Protein AF-A0A165BDZ8-F1 (afdb_monomer)

Foldseek 3Di:
DAADPVDRLWDKDWDAQDDDQWFDDRIFIKTWDFDDDPPPPPQAADPVRDTPCNVVDDSVPGIWIDADDTGTPDPVRHQCNVFPFDQDPPDPPRDTRRGDPSNCRHDRDPVVPVVVCCVPPCVVCVVCVVVVNRPVVPPPPPPPPPPPPDDDD

InterPro domains:
  IPR002164 Nucleosome assembly protein [PF00956] (11-130)
  IPR002164 Nucleosome assembly protein [PTHR11875] (10-143)
  IPR037231 NAP-like superfamily [SSF143113] (9-147)

Radius of gyration: 23.02 Å; Cα contacts (8 Å, |Δi|>4): 181; chains: 1; bounding box: 62×41×82 Å

Structure (mmCIF, N/CA/C/O backbone):
data_AF-A0A165BDZ8-F1
#
_entry.id   AF-A0A165BDZ8-F1
#
loop_
_atom_site.group_PDB
_atom_site.id
_atom_site.type_symbol
_atom_site.label_atom_id
_atom_site.label_alt_id
_atom_site.label_comp_id
_atom_site.label_asym_id
_atom_site.label_entity_id
_atom_site.label_seq_id
_atom_site.pdbx_PDB_ins_code
_atom_site.Cartn_x
_atom_site.Cartn_y
_atom_site.Cartn_z
_atom_site.occupancy
_atom_site.B_iso_or_equiv
_atom_site.auth_seq_id
_atom_site.auth_comp_id
_atom_site.auth_asym_id
_atom_site.auth_atom_id
_atom_site.pdbx_PDB_model_num
ATOM 1 N N . ILE A 1 1 ? 5.216 -10.972 0.055 1.00 76.06 1 ILE A N 1
ATOM 2 C CA . ILE A 1 1 ? 5.442 -10.361 -1.277 1.00 76.06 1 ILE A CA 1
ATOM 3 C C . ILE A 1 1 ? 5.122 -11.404 -2.327 1.00 76.06 1 ILE A C 1
ATOM 5 O O . ILE A 1 1 ? 5.613 -12.521 -2.205 1.00 76.06 1 ILE A O 1
ATOM 9 N N . VAL A 1 2 ? 4.299 -11.064 -3.313 1.00 80.25 2 VAL A N 1
ATOM 10 C CA . VAL A 1 2 ? 4.027 -11.924 -4.471 1.00 80.25 2 VAL A CA 1
ATOM 11 C C . VAL A 1 2 ? 4.723 -11.295 -5.675 1.00 80.25 2 VAL A C 1
ATOM 13 O O . VAL A 1 2 ? 4.434 -10.150 -6.005 1.00 80.25 2 VAL A O 1
ATOM 16 N N . ARG A 1 3 ? 5.681 -12.000 -6.286 1.00 79.00 3 ARG A N 1
ATOM 17 C CA . ARG A 1 3 ? 6.394 -11.527 -7.485 1.00 79.00 3 ARG A CA 1
ATOM 18 C C . ARG A 1 3 ? 5.655 -11.965 -8.747 1.00 79.00 3 ARG A C 1
ATOM 20 O O . ARG A 1 3 ? 5.085 -13.055 -8.765 1.00 79.00 3 ARG A O 1
ATOM 27 N N . ASP A 1 4 ? 5.684 -11.135 -9.784 1.00 74.06 4 ASP A N 1
ATOM 28 C CA . ASP A 1 4 ? 5.166 -11.499 -11.103 1.00 74.06 4 ASP A CA 1
ATOM 29 C C . ASP A 1 4 ? 6.113 -12.511 -11.779 1.00 74.06 4 ASP A C 1
ATOM 31 O O . ASP A 1 4 ? 7.337 -12.362 -11.755 1.00 74.06 4 ASP A O 1
ATOM 35 N N . SER A 1 5 ? 5.551 -13.583 -12.344 1.00 65.88 5 SER A N 1
ATOM 36 C CA . SER A 1 5 ? 6.317 -14.676 -12.956 1.00 65.88 5 SER A CA 1
ATOM 37 C C . SER A 1 5 ? 6.888 -14.338 -14.335 1.00 65.88 5 SER A C 1
ATOM 39 O O . SER A 1 5 ? 7.767 -15.047 -14.815 1.00 65.88 5 SER A O 1
ATOM 41 N N . VAL A 1 6 ? 6.366 -13.300 -14.989 1.00 64.50 6 VAL A N 1
ATOM 42 C CA . VAL A 1 6 ? 6.747 -12.865 -16.338 1.00 64.50 6 VAL A CA 1
ATOM 43 C C . VAL A 1 6 ? 7.658 -11.644 -16.264 1.00 64.50 6 VAL A C 1
ATOM 45 O O . VAL A 1 6 ? 8.662 -11.582 -16.970 1.00 64.50 6 VAL A O 1
ATOM 48 N N . LYS A 1 7 ? 7.348 -10.686 -15.386 1.00 67.69 7 LYS A N 1
ATOM 49 C CA . LYS A 1 7 ? 8.169 -9.487 -15.180 1.00 67.69 7 LYS A CA 1
ATOM 50 C C . LYS A 1 7 ? 8.702 -9.455 -13.757 1.00 67.69 7 LYS A C 1
ATOM 52 O O . LYS A 1 7 ? 8.061 -8.920 -12.867 1.00 67.69 7 LYS A O 1
ATOM 57 N N . LEU A 1 8 ? 9.920 -9.970 -13.566 1.00 68.19 8 LEU A N 1
ATOM 58 C CA . LEU A 1 8 ? 10.586 -10.134 -12.257 1.00 68.19 8 LEU A CA 1
ATOM 59 C C . LEU A 1 8 ? 10.692 -8.855 -11.406 1.00 68.19 8 LEU A C 1
ATOM 61 O O . LEU A 1 8 ? 10.943 -8.930 -10.204 1.00 68.19 8 LEU A O 1
ATOM 65 N N . TRP A 1 9 ? 10.527 -7.704 -12.050 1.00 72.19 9 TRP A N 1
ATOM 66 C CA . TRP A 1 9 ? 10.605 -6.368 -11.484 1.00 72.19 9 TRP A CA 1
ATOM 67 C C . TRP A 1 9 ? 9.258 -5.975 -10.854 1.00 72.19 9 TRP A C 1
ATOM 69 O O . TRP A 1 9 ? 9.221 -5.233 -9.886 1.00 72.19 9 TRP A O 1
ATOM 79 N N . CYS A 1 10 ? 8.140 -6.530 -11.326 1.00 85.06 10 CYS A N 1
ATOM 80 C CA . CYS A 1 10 ? 6.813 -6.268 -10.786 1.00 85.06 10 CYS A CA 1
ATOM 81 C C . CYS A 1 10 ? 6.519 -7.142 -9.564 1.00 85.06 10 CYS A C 1
ATOM 83 O O . CYS A 1 10 ? 6.832 -8.338 -9.512 1.00 85.06 10 CYS A O 1
ATOM 85 N N . PHE A 1 11 ? 5.867 -6.545 -8.573 1.00 89.31 11 PHE A N 1
ATOM 86 C CA . PHE A 1 11 ? 5.505 -7.237 -7.347 1.00 89.31 11 PHE A CA 1
ATOM 87 C C . PHE A 1 11 ? 4.215 -6.689 -6.747 1.00 89.31 11 PHE A C 1
ATOM 89 O O . PHE A 1 11 ? 3.734 -5.605 -7.071 1.00 89.31 11 PHE A O 1
ATOM 96 N N . MET A 1 12 ? 3.659 -7.465 -5.829 1.00 93.00 12 MET A N 1
ATOM 97 C CA . MET A 1 12 ? 2.511 -7.101 -5.023 1.00 93.00 12 MET A CA 1
ATOM 98 C C . MET A 1 12 ? 2.853 -7.280 -3.548 1.00 93.00 12 MET A C 1
ATOM 100 O O . MET A 1 12 ? 3.319 -8.341 -3.103 1.00 93.00 12 MET A O 1
ATOM 104 N N . LEU A 1 13 ? 2.592 -6.228 -2.782 1.00 94.25 13 LEU A N 1
ATOM 105 C CA . LEU A 1 13 ? 2.588 -6.279 -1.332 1.00 94.25 13 LEU A CA 1
ATOM 106 C C . LEU A 1 13 ? 1.190 -6.645 -0.864 1.00 94.25 13 LEU A C 1
ATOM 108 O O . LEU A 1 13 ? 0.219 -5.997 -1.240 1.00 94.25 13 LEU A O 1
ATOM 112 N N . GLU A 1 14 ? 1.101 -7.679 -0.035 1.00 96.00 14 GLU A N 1
ATOM 113 C CA . GLU A 1 14 ? -0.145 -8.098 0.592 1.00 96.00 14 GLU A CA 1
ATOM 114 C C . GLU A 1 14 ? -0.008 -7.986 2.105 1.00 96.00 14 GLU A C 1
ATOM 116 O O . GLU A 1 14 ? 0.855 -8.625 2.711 1.00 96.00 14 GLU A O 1
ATOM 121 N N . PHE A 1 15 ? -0.889 -7.199 2.708 1.00 96.56 15 PHE A N 1
ATOM 122 C CA . PHE A 1 15 ? -0.990 -7.032 4.147 1.00 96.56 15 PHE A CA 1
ATOM 123 C C . PHE A 1 15 ? -2.222 -7.782 4.624 1.00 96.56 15 PHE A C 1
ATOM 125 O O . PHE A 1 15 ? -3.351 -7.428 4.282 1.00 96.56 15 PHE A O 1
ATOM 132 N N . HIS A 1 16 ? -1.992 -8.847 5.387 1.00 97.00 16 HIS A N 1
ATOM 133 C CA . HIS A 1 16 ? -3.039 -9.733 5.881 1.00 97.00 16 HIS A CA 1
ATOM 134 C C . HIS A 1 16 ? -3.451 -9.305 7.287 1.00 97.00 16 HIS A C 1
ATOM 136 O O . HIS A 1 16 ? -2.649 -9.332 8.220 1.00 97.00 16 HIS A O 1
ATOM 142 N N . PHE A 1 17 ? -4.716 -8.930 7.441 1.00 96.62 17 PHE A N 1
ATOM 143 C CA . PHE A 1 17 ? -5.302 -8.480 8.695 1.00 96.62 17 PHE A CA 1
ATOM 144 C C . PHE A 1 17 ? -6.305 -9.505 9.217 1.00 96.62 17 PHE A C 1
ATOM 146 O O . PHE A 1 17 ? -7.096 -10.093 8.474 1.00 96.62 17 PHE A O 1
ATOM 153 N N . LYS A 1 18 ? -6.308 -9.687 10.538 1.00 97.25 18 LYS A N 1
ATOM 154 C CA . LYS A 1 18 ? -7.424 -10.343 11.225 1.00 97.25 18 LYS A CA 1
ATOM 155 C C . LYS A 1 18 ? -8.659 -9.438 11.181 1.00 97.25 18 LYS A C 1
ATOM 157 O O . LYS A 1 18 ? -8.565 -8.245 10.878 1.00 97.25 18 LYS A O 1
ATOM 162 N N . GLU A 1 19 ? -9.813 -10.010 11.519 1.00 95.88 19 GLU A N 1
ATOM 163 C CA . GLU A 1 19 ? -11.012 -9.211 11.756 1.00 95.88 19 GLU A CA 1
ATOM 164 C C . GLU A 1 19 ? -10.715 -8.118 12.790 1.00 95.88 19 GLU A C 1
ATOM 166 O O . GLU A 1 19 ? -10.121 -8.375 13.838 1.00 95.88 19 GLU A O 1
ATOM 171 N N . ASN A 1 20 ? -11.083 -6.888 12.447 1.00 93.94 20 ASN A N 1
ATOM 172 C CA . ASN A 1 20 ? -10.779 -5.694 13.221 1.00 93.94 20 ASN A CA 1
ATOM 173 C C . ASN A 1 20 ? -11.970 -4.725 13.207 1.00 93.94 20 ASN A C 1
ATOM 175 O O . ASN A 1 20 ? -12.976 -4.956 12.532 1.00 93.94 20 ASN A O 1
ATOM 179 N N . LEU A 1 21 ? -11.875 -3.647 13.983 1.00 95.19 21 LEU A N 1
ATOM 180 C CA . LEU A 1 21 ? -12.964 -2.683 14.159 1.00 95.19 21 LEU A CA 1
ATOM 181 C C . LEU A 1 21 ? -13.016 -1.600 13.069 1.00 95.19 21 LEU A C 1
ATOM 183 O O . LEU A 1 21 ? -13.993 -0.863 13.010 1.00 95.19 21 LEU A O 1
ATOM 187 N N . TYR A 1 22 ? -12.002 -1.514 12.208 1.00 95.56 22 TYR A N 1
ATOM 188 C CA . TYR A 1 22 ? -11.788 -0.373 11.321 1.00 95.56 22 TYR A CA 1
ATOM 189 C C . TYR A 1 22 ? -12.351 -0.595 9.915 1.00 95.56 22 TYR A C 1
ATOM 191 O O . TYR A 1 22 ? -13.095 0.243 9.413 1.00 95.56 22 TYR A O 1
ATOM 199 N N . PHE A 1 23 ? -12.039 -1.729 9.286 1.00 96.81 23 PHE A N 1
ATOM 200 C CA . PHE A 1 23 ? -12.416 -2.026 7.899 1.00 96.81 23 PHE A CA 1
ATOM 201 C C . PHE A 1 23 ? -12.783 -3.503 7.702 1.00 96.81 23 PHE A C 1
ATOM 203 O O . PHE A 1 23 ? -12.503 -4.356 8.549 1.00 96.81 23 PHE A O 1
ATOM 210 N N . PHE A 1 24 ? -13.454 -3.814 6.591 1.00 96.38 24 PHE A N 1
ATOM 211 C CA . PHE A 1 24 ? -13.886 -5.175 6.253 1.00 96.38 24 PHE A CA 1
ATOM 212 C C . PHE A 1 24 ? -12.823 -5.992 5.506 1.00 96.38 24 PHE A C 1
ATOM 214 O O . PHE A 1 24 ? -12.866 -7.226 5.541 1.00 96.38 24 PHE A O 1
ATOM 221 N N . ASN A 1 25 ? -11.867 -5.342 4.837 1.00 96.69 25 ASN A N 1
ATOM 222 C CA . ASN A 1 25 ? -10.848 -6.032 4.047 1.00 96.69 25 ASN A CA 1
ATOM 223 C C . ASN A 1 25 ? -9.956 -6.904 4.941 1.00 96.69 25 ASN A C 1
ATOM 225 O O . ASN A 1 25 ? -9.344 -6.433 5.896 1.00 96.69 25 ASN A O 1
ATOM 229 N N . LYS A 1 26 ? -9.833 -8.186 4.592 1.00 96.50 26 LYS A N 1
ATOM 230 C CA . LYS A 1 26 ? -8.871 -9.099 5.236 1.00 96.50 26 LYS A CA 1
ATOM 231 C C . LYS A 1 26 ? -7.470 -8.968 4.655 1.00 96.50 26 LYS A C 1
ATOM 233 O O . LYS A 1 26 ? -6.498 -9.310 5.316 1.00 96.50 26 LYS A O 1
ATOM 238 N N . VAL A 1 27 ? -7.375 -8.504 3.413 1.00 97.06 27 VAL A N 1
ATOM 239 C CA . VAL A 1 27 ? -6.111 -8.304 2.713 1.00 97.06 27 VAL A CA 1
ATOM 240 C C . VAL A 1 27 ? -6.147 -6.939 2.045 1.00 97.06 27 VAL A C 1
ATOM 242 O O . VAL A 1 27 ? -7.069 -6.657 1.277 1.00 97.06 27 VAL A O 1
ATOM 245 N N . LEU A 1 28 ? -5.158 -6.103 2.349 1.00 97.38 28 LEU A N 1
ATOM 246 C CA . LEU A 1 28 ? -4.886 -4.874 1.608 1.00 97.38 28 LEU A CA 1
ATOM 247 C C . LEU A 1 28 ? -3.697 -5.113 0.686 1.00 97.38 28 LEU A C 1
ATOM 249 O O . LEU A 1 28 ? -2.681 -5.668 1.111 1.00 97.38 28 LEU A O 1
ATOM 253 N N . LYS A 1 29 ? -3.846 -4.735 -0.580 1.00 95.94 29 LYS A N 1
ATOM 254 C CA . LYS A 1 29 ? -2.862 -4.973 -1.627 1.00 95.94 29 LYS A CA 1
ATOM 255 C C . LYS A 1 29 ? -2.357 -3.650 -2.170 1.00 95.94 29 LYS A C 1
ATOM 257 O O . LYS A 1 29 ? -3.142 -2.746 -2.434 1.00 95.94 29 LYS A O 1
ATOM 262 N N . LYS A 1 30 ? -1.045 -3.569 -2.367 1.00 95.38 30 LYS A N 1
ATOM 263 C CA . LYS A 1 30 ? -0.412 -2.540 -3.191 1.00 95.38 30 LYS A CA 1
ATOM 264 C C . LYS A 1 30 ? 0.309 -3.247 -4.326 1.00 95.38 30 LYS A C 1
ATOM 266 O O . LYS A 1 30 ? 1.192 -4.072 -4.081 1.00 95.38 30 LYS A O 1
ATOM 271 N N . GLU A 1 31 ? -0.112 -2.975 -5.551 1.00 92.12 31 GLU A N 1
ATOM 272 C CA . GLU A 1 31 ? 0.409 -3.641 -6.742 1.00 92.12 31 GLU A CA 1
ATOM 273 C C . GLU A 1 31 ? 1.302 -2.697 -7.536 1.00 92.12 31 GLU A C 1
ATOM 275 O O . GLU A 1 31 ? 0.904 -1.570 -7.807 1.00 92.12 31 GLU A O 1
ATOM 280 N N . TYR A 1 32 ? 2.470 -3.182 -7.947 1.00 91.38 32 TYR A N 1
ATOM 281 C CA . TYR A 1 32 ? 3.431 -2.469 -8.783 1.00 91.38 32 TYR A CA 1
ATOM 282 C C . TYR A 1 32 ? 3.478 -3.176 -10.130 1.00 91.38 32 TYR A C 1
ATOM 284 O O . TYR A 1 32 ? 4.064 -4.256 -10.252 1.00 91.38 32 TYR A O 1
ATOM 292 N N . ARG A 1 33 ? 2.783 -2.615 -11.124 1.00 86.75 33 ARG A N 1
ATOM 293 C CA . ARG A 1 33 ? 2.601 -3.247 -12.436 1.00 86.75 33 ARG A CA 1
ATOM 294 C C . ARG A 1 33 ? 3.404 -2.530 -13.503 1.00 86.75 33 ARG A C 1
ATOM 296 O O . ARG A 1 33 ? 3.492 -1.308 -13.504 1.00 86.75 33 ARG A O 1
ATOM 303 N N . TYR A 1 34 ? 3.907 -3.304 -14.455 1.00 82.88 34 TYR A N 1
ATOM 304 C CA . TYR A 1 34 ? 4.569 -2.749 -15.620 1.00 82.88 34 TYR A CA 1
ATOM 305 C C . TYR A 1 34 ? 3.593 -1.916 -16.455 1.00 82.88 34 TYR A C 1
ATOM 307 O O . TYR A 1 34 ? 2.514 -2.401 -16.814 1.00 82.88 34 TYR A O 1
ATOM 315 N N . MET A 1 35 ? 3.992 -0.694 -16.783 1.00 80.12 35 MET A N 1
ATOM 316 C CA . MET A 1 35 ? 3.280 0.204 -17.676 1.00 80.12 35 MET A CA 1
ATOM 317 C C . MET A 1 35 ? 3.990 0.223 -19.033 1.00 80.12 35 MET A C 1
ATOM 319 O O . MET A 1 35 ? 5.070 0.792 -19.140 1.00 80.12 35 MET A O 1
ATOM 323 N N . PRO A 1 36 ? 3.430 -0.429 -20.069 1.00 66.56 36 PRO A N 1
ATOM 324 C CA . PRO A 1 36 ? 4.050 -0.432 -21.387 1.00 66.56 36 PRO A CA 1
ATOM 325 C C . PRO A 1 36 ? 4.032 0.968 -22.000 1.00 66.56 36 PRO A C 1
ATOM 327 O O . PRO A 1 36 ? 2.978 1.606 -22.078 1.00 66.56 36 PRO A O 1
ATOM 330 N N . HIS A 1 37 ? 5.192 1.417 -22.474 1.00 61.72 37 HIS A N 1
ATOM 331 C CA . HIS A 1 37 ? 5.301 2.634 -23.266 1.00 61.72 37 HIS A CA 1
ATOM 332 C C . HIS A 1 37 ? 4.667 2.437 -24.659 1.00 61.72 37 HIS A C 1
ATOM 334 O O . HIS A 1 37 ? 4.780 1.353 -25.235 1.00 61.72 37 HIS A O 1
ATOM 340 N N . PRO A 1 38 ? 4.048 3.474 -25.260 1.00 58.25 38 PRO A N 1
ATOM 341 C CA . PRO A 1 38 ? 3.396 3.371 -26.572 1.00 58.25 38 PRO A CA 1
ATOM 342 C C . PRO A 1 38 ? 4.313 3.086 -27.780 1.00 58.25 38 PRO A C 1
ATOM 344 O O . PRO A 1 38 ? 3.838 3.180 -28.907 1.00 58.25 38 PRO A O 1
ATOM 347 N N . VAL A 1 39 ? 5.608 2.795 -27.596 1.00 53.66 39 VAL A N 1
ATOM 348 C CA . VAL A 1 39 ? 6.596 2.704 -28.696 1.00 53.66 39 VAL A CA 1
ATOM 349 C C . VAL A 1 39 ? 6.990 1.256 -29.038 1.00 53.66 39 VAL A C 1
ATOM 351 O O . VAL A 1 39 ? 7.773 1.022 -29.953 1.00 53.66 39 VAL A O 1
ATOM 354 N N . GLU A 1 40 ? 6.434 0.244 -28.376 1.00 56.56 40 GLU A N 1
ATOM 355 C CA . GLU A 1 40 ? 6.831 -1.150 -28.625 1.00 56.56 40 GLU A CA 1
ATOM 356 C C . GLU A 1 40 ? 6.072 -1.817 -29.786 1.00 56.56 40 GLU A C 1
ATOM 358 O O . GLU A 1 40 ? 5.348 -2.786 -29.575 1.00 56.56 40 GLU A O 1
ATOM 363 N N . ASP A 1 41 ? 6.263 -1.343 -31.020 1.00 55.62 41 ASP A N 1
ATOM 364 C CA . ASP A 1 41 ? 5.955 -2.161 -32.211 1.00 55.62 41 ASP A CA 1
ATOM 365 C C . ASP A 1 41 ? 7.174 -2.992 -32.680 1.00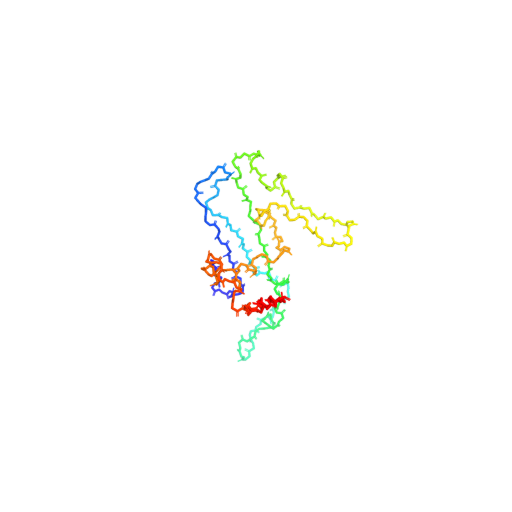 55.62 41 ASP A C 1
ATOM 367 O O . ASP A 1 41 ? 7.006 -3.929 -33.457 1.00 55.62 41 ASP A O 1
ATOM 371 N N . ASP A 1 42 ? 8.391 -2.727 -32.169 1.00 57.12 42 ASP A N 1
ATOM 372 C CA . ASP A 1 42 ? 9.633 -3.378 -32.647 1.00 57.12 42 ASP A CA 1
ATOM 373 C C . ASP A 1 42 ? 10.588 -3.857 -31.526 1.00 57.12 42 ASP A C 1
ATOM 375 O O . ASP A 1 42 ? 11.799 -3.976 -31.709 1.00 57.12 42 ASP A O 1
ATOM 379 N N . ASN A 1 43 ? 10.053 -4.160 -30.336 1.00 67.06 43 ASN A N 1
ATOM 380 C CA . ASN A 1 43 ? 10.829 -4.599 -29.163 1.00 67.06 43 ASN A CA 1
ATOM 381 C C . ASN A 1 43 ? 11.230 -6.091 -29.220 1.00 67.06 43 ASN A C 1
ATOM 383 O O . ASN A 1 43 ? 10.940 -6.872 -28.310 1.00 67.06 43 ASN A O 1
ATOM 387 N N . GLN A 1 44 ? 11.844 -6.521 -30.323 1.00 75.19 44 GLN A N 1
ATOM 388 C CA . GLN A 1 44 ? 12.316 -7.897 -30.482 1.00 75.19 44 GLN A CA 1
ATOM 389 C C . GLN A 1 44 ? 13.646 -8.115 -29.738 1.00 75.19 44 GLN A C 1
ATOM 391 O O . GLN A 1 44 ? 14.496 -7.223 -29.727 1.00 75.19 44 GLN A O 1
ATOM 396 N N . PRO A 1 45 ? 13.856 -9.290 -29.115 1.00 77.38 45 PRO A N 1
ATOM 397 C CA . PRO A 1 45 ? 15.116 -9.607 -28.451 1.00 77.38 45 PRO A CA 1
ATOM 398 C C . PRO A 1 45 ? 16.269 -9.713 -29.456 1.00 77.38 45 PRO A C 1
ATOM 400 O O . PRO A 1 45 ? 16.117 -10.291 -30.535 1.00 77.38 45 PRO A O 1
ATOM 403 N N . ASP A 1 46 ? 17.433 -9.186 -29.081 1.00 76.88 46 ASP A N 1
ATOM 404 C CA . ASP A 1 46 ? 18.666 -9.309 -29.853 1.00 76.88 46 ASP A CA 1
ATOM 405 C C . ASP A 1 46 ? 19.250 -10.739 -29.814 1.00 76.88 46 ASP A C 1
ATOM 407 O O . ASP A 1 46 ? 18.676 -11.675 -29.249 1.00 76.88 46 ASP A O 1
ATOM 411 N N . SER A 1 47 ? 20.435 -10.932 -30.405 1.00 81.88 47 SER A N 1
ATOM 412 C CA . SER A 1 47 ? 21.119 -12.235 -30.440 1.00 81.88 47 SER A CA 1
ATOM 413 C C . SER A 1 47 ? 21.459 -12.817 -29.061 1.00 81.88 47 SER A C 1
ATOM 415 O O . SER A 1 47 ? 21.762 -14.006 -28.970 1.00 81.88 47 SER A O 1
ATOM 417 N N . ASN A 1 48 ? 21.428 -12.001 -28.006 1.00 77.81 48 ASN A N 1
ATOM 418 C CA . ASN A 1 48 ? 21.663 -12.400 -26.621 1.00 77.81 48 ASN A CA 1
ATOM 419 C C . ASN A 1 48 ? 20.359 -12.509 -25.811 1.00 77.81 48 ASN A C 1
ATOM 421 O O . ASN A 1 48 ? 20.410 -12.795 -24.615 1.00 77.81 48 ASN A O 1
ATOM 425 N N . GLY A 1 49 ? 19.198 -12.304 -26.439 1.00 77.31 49 GLY A N 1
ATOM 426 C CA . GLY A 1 49 ? 17.904 -12.315 -25.765 1.00 77.31 49 GLY A CA 1
ATOM 427 C C . GLY A 1 49 ? 17.567 -11.010 -25.038 1.00 77.31 49 GLY A C 1
ATOM 428 O O . GLY A 1 49 ? 16.608 -10.995 -24.268 1.00 77.31 49 GLY A O 1
ATOM 429 N N . ILE A 1 50 ? 18.342 -9.939 -25.243 1.00 73.94 50 ILE A N 1
ATOM 430 C CA . ILE A 1 50 ? 18.152 -8.643 -24.584 1.00 73.94 50 ILE A CA 1
ATOM 431 C C . ILE A 1 50 ? 17.274 -7.772 -25.481 1.00 73.94 50 ILE A C 1
ATOM 433 O O . ILE A 1 50 ? 17.557 -7.609 -26.666 1.00 73.94 50 ILE A O 1
ATOM 437 N N . THR A 1 51 ? 16.196 -7.217 -24.932 1.00 75.56 51 THR A N 1
ATOM 438 C CA . THR A 1 51 ? 15.346 -6.260 -25.652 1.00 75.56 51 THR A CA 1
ATOM 439 C C . THR A 1 51 ? 15.749 -4.822 -25.324 1.00 75.56 51 THR A C 1
ATOM 441 O O . THR A 1 51 ? 16.328 -4.563 -24.266 1.00 75.56 51 THR A O 1
ATOM 444 N N . GLN A 1 52 ? 15.429 -3.863 -26.199 1.00 74.38 52 GLN A N 1
ATOM 445 C CA . GLN A 1 52 ? 15.742 -2.449 -25.953 1.00 74.38 52 GLN A CA 1
ATOM 446 C C . GLN A 1 52 ? 15.079 -1.953 -24.660 1.00 74.38 52 GLN A C 1
ATOM 448 O O . GLN A 1 52 ? 15.719 -1.288 -23.848 1.00 74.38 52 GLN A O 1
ATOM 453 N N . SER A 1 53 ? 13.849 -2.394 -24.388 1.00 71.12 53 SER A N 1
ATOM 454 C CA . SER A 1 53 ? 13.149 -2.047 -23.146 1.00 71.12 53 SER A CA 1
ATOM 455 C C . SER A 1 53 ? 13.763 -2.661 -21.887 1.00 71.12 53 SER A C 1
ATOM 457 O O . SER A 1 53 ? 13.466 -2.197 -20.794 1.00 71.12 53 SER A O 1
ATOM 459 N N . MET A 1 54 ? 14.606 -3.698 -21.994 1.00 72.88 54 MET A N 1
ATOM 460 C CA . MET A 1 54 ? 15.389 -4.176 -20.845 1.00 72.88 54 MET A CA 1
ATOM 461 C C . MET A 1 54 ? 16.569 -3.250 -20.531 1.00 72.88 54 MET A C 1
ATOM 463 O O . MET A 1 54 ? 16.977 -3.177 -19.376 1.00 72.88 54 MET A O 1
ATOM 467 N N . LEU A 1 55 ? 17.120 -2.562 -21.536 1.00 75.50 55 LEU A N 1
ATOM 468 C CA . LEU A 1 55 ? 18.233 -1.621 -21.369 1.00 75.50 55 LEU A CA 1
ATOM 469 C C . LEU A 1 55 ? 17.757 -0.243 -20.906 1.00 75.50 55 LEU A C 1
ATOM 471 O O . LEU A 1 55 ? 18.438 0.406 -20.117 1.00 75.50 55 LEU A O 1
ATOM 475 N N . GLU A 1 56 ? 16.598 0.191 -21.395 1.00 77.38 56 GLU A N 1
ATOM 476 C CA . GLU A 1 56 ? 16.021 1.509 -21.106 1.00 77.38 56 GLU A CA 1
ATOM 477 C C . GLU A 1 56 ? 15.073 1.510 -19.903 1.00 77.38 56 GLU A C 1
ATOM 479 O O . GLU A 1 56 ? 14.521 2.554 -19.565 1.00 77.38 56 GLU A O 1
ATOM 484 N N . PHE A 1 57 ? 14.899 0.358 -19.245 1.00 77.31 57 PHE A N 1
ATOM 485 C CA . PHE A 1 57 ? 13.994 0.226 -18.111 1.00 77.31 57 PHE A CA 1
ATOM 486 C C . PHE A 1 57 ? 14.314 1.251 -17.015 1.00 77.31 57 PHE A C 1
ATOM 488 O O . PHE A 1 57 ? 15.410 1.262 -16.445 1.00 77.31 57 PHE A O 1
ATOM 495 N N . SER A 1 58 ? 13.313 2.043 -16.650 1.00 80.06 58 SER A N 1
ATOM 496 C CA . SER A 1 58 ? 13.333 2.921 -15.489 1.00 80.06 58 SER A CA 1
ATOM 497 C C . SER A 1 58 ? 12.163 2.590 -14.580 1.00 80.06 58 SER A C 1
ATOM 499 O O . SER A 1 58 ? 11.010 2.610 -15.000 1.00 80.06 58 SER A O 1
ATOM 501 N N . TRP A 1 59 ? 12.440 2.339 -13.299 1.00 77.94 59 TRP A N 1
ATOM 502 C CA . TRP A 1 59 ? 11.393 2.035 -12.321 1.00 77.94 59 TRP A CA 1
ATOM 503 C C . TRP A 1 59 ? 10.319 3.126 -12.254 1.00 77.94 59 TRP A C 1
ATOM 505 O O . TRP A 1 59 ? 9.134 2.821 -12.172 1.00 77.94 59 TRP A O 1
ATOM 515 N N . GLU A 1 60 ? 10.738 4.388 -12.326 1.00 79.38 60 GLU A N 1
ATOM 516 C CA . GLU A 1 60 ? 9.859 5.555 -12.220 1.00 79.38 60 GLU A CA 1
ATOM 517 C C . GLU A 1 60 ? 8.937 5.719 -13.434 1.00 79.38 60 GLU A C 1
ATOM 519 O O . GLU A 1 60 ? 7.853 6.281 -13.310 1.00 79.38 60 GLU A O 1
ATOM 524 N N . HIS A 1 61 ? 9.349 5.221 -14.603 1.00 78.31 61 HIS A N 1
ATOM 525 C CA . HIS A 1 61 ? 8.588 5.356 -15.845 1.00 78.31 61 HIS A CA 1
ATOM 526 C C . HIS A 1 61 ? 7.815 4.087 -16.210 1.00 78.31 61 HIS A C 1
ATOM 528 O O . HIS A 1 61 ? 6.693 4.162 -16.706 1.00 78.31 61 HIS A O 1
ATOM 534 N N . ASP A 1 62 ? 8.406 2.920 -15.970 1.00 78.06 62 ASP A N 1
ATOM 535 C CA . ASP A 1 62 ? 7.913 1.637 -16.462 1.00 78.06 62 ASP A CA 1
ATOM 536 C C . ASP A 1 62 ? 7.132 0.840 -15.417 1.00 78.06 62 ASP A C 1
ATOM 538 O O . ASP A 1 62 ? 6.553 -0.194 -15.755 1.00 78.06 62 ASP A O 1
ATOM 542 N N . VAL A 1 63 ? 7.100 1.268 -14.150 1.00 85.00 63 VAL A N 1
ATOM 543 C CA . VAL A 1 63 ? 6.343 0.585 -13.093 1.00 85.00 63 VAL A CA 1
ATOM 544 C C . VAL A 1 63 ? 5.411 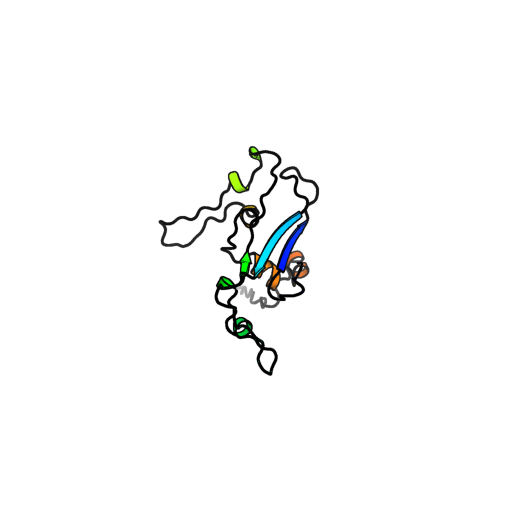1.552 -12.376 1.00 85.00 63 VAL A C 1
ATOM 546 O O . VAL A 1 63 ? 5.829 2.416 -11.614 1.00 85.00 63 VAL A O 1
ATOM 549 N N . GLY A 1 64 ? 4.112 1.338 -12.576 1.00 86.81 64 GLY A N 1
ATOM 550 C CA . GLY A 1 64 ? 3.051 2.111 -11.944 1.00 86.81 64 GLY A CA 1
ATOM 551 C C . GLY A 1 64 ? 2.497 1.408 -10.699 1.00 86.81 64 GLY A C 1
ATOM 552 O O . GLY A 1 64 ? 2.029 0.261 -10.808 1.00 86.81 64 GLY A O 1
ATOM 553 N N . PRO A 1 65 ? 2.511 2.055 -9.522 1.00 91.06 65 PRO A N 1
ATOM 554 C CA . PRO A 1 65 ? 1.771 1.582 -8.363 1.00 91.06 65 PRO A CA 1
ATOM 555 C C . PRO A 1 65 ? 0.256 1.744 -8.574 1.00 91.06 65 PRO A C 1
ATOM 557 O O . PRO A 1 65 ? -0.206 2.681 -9.217 1.00 91.06 65 PRO A O 1
ATOM 560 N N . LYS A 1 66 ? -0.542 0.820 -8.033 1.00 92.19 66 LYS A N 1
ATOM 561 C CA . LYS A 1 66 ? -2.010 0.879 -8.087 1.00 92.19 66 LYS A CA 1
ATOM 562 C C . LYS A 1 66 ? -2.626 1.080 -6.718 1.00 92.19 66 LYS A C 1
ATOM 564 O O . LYS A 1 66 ? -2.241 0.415 -5.755 1.00 92.19 66 LYS A O 1
ATOM 569 N N . ALA A 1 67 ? -3.640 1.937 -6.687 1.00 93.25 67 ALA A N 1
ATOM 570 C CA . ALA A 1 67 ? -4.486 2.134 -5.528 1.00 93.25 67 ALA A CA 1
ATOM 571 C C . ALA A 1 67 ? -5.453 0.957 -5.317 1.00 93.25 67 ALA A C 1
ATOM 573 O O . ALA A 1 67 ? -5.987 0.367 -6.262 1.00 93.25 67 ALA A O 1
ATOM 574 N N . GLN A 1 68 ? -5.732 0.670 -4.052 1.00 95.00 68 GLN A N 1
ATOM 575 C CA . GLN A 1 68 ? -6.823 -0.163 -3.586 1.00 95.00 68 GLN A CA 1
ATOM 576 C C . GLN A 1 68 ? -7.654 0.638 -2.583 1.00 95.00 68 GLN A C 1
ATOM 578 O O . GLN A 1 68 ? -7.152 1.079 -1.552 1.00 95.00 68 GLN A O 1
ATOM 583 N N . LYS A 1 69 ? -8.955 0.749 -2.849 1.00 95.38 69 LYS A N 1
ATOM 584 C CA . LYS A 1 69 ? -9.905 1.337 -1.905 1.00 95.38 69 LYS A CA 1
ATOM 585 C C . LYS A 1 69 ? -10.046 0.469 -0.649 1.00 95.38 69 LYS A C 1
ATOM 587 O O . LYS A 1 69 ? -10.101 -0.760 -0.753 1.00 95.38 69 LYS A O 1
ATOM 592 N N . ILE A 1 70 ? -10.134 1.104 0.518 1.00 96.50 70 ILE A N 1
ATOM 593 C CA . ILE A 1 70 ? -10.3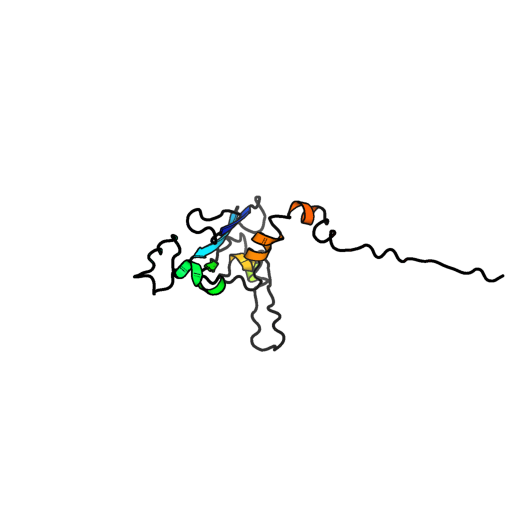69 0.426 1.794 1.00 96.50 70 ILE A CA 1
ATOM 594 C C . ILE A 1 70 ? -11.859 0.516 2.148 1.00 96.50 70 ILE A C 1
ATOM 596 O O . ILE A 1 70 ? -12.467 1.587 2.157 1.00 96.50 70 ILE A O 1
ATOM 600 N N . ASP A 1 71 ? -12.452 -0.626 2.484 1.00 96.38 71 ASP A N 1
ATOM 601 C CA . ASP A 1 71 ? -13.845 -0.749 2.906 1.00 96.38 71 ASP A CA 1
ATOM 602 C C . ASP A 1 71 ? -13.958 -0.477 4.411 1.00 96.38 71 ASP A C 1
ATOM 604 O O . ASP A 1 71 ? -14.134 -1.391 5.227 1.00 96.38 71 ASP A O 1
ATOM 608 N N . TRP A 1 72 ? -13.809 0.794 4.790 1.00 96.56 72 TRP A N 1
ATOM 609 C CA . TRP A 1 72 ? -13.993 1.261 6.16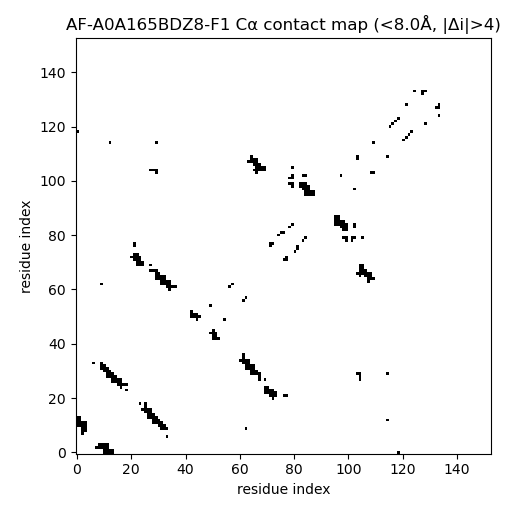5 1.00 96.56 72 TRP A CA 1
ATOM 610 C C . TRP A 1 72 ? -15.408 0.944 6.671 1.00 96.56 72 TRP A C 1
ATOM 612 O O . TRP A 1 72 ? -16.393 1.085 5.947 1.00 96.56 72 TRP A O 1
ATOM 622 N N . LYS A 1 73 ? -15.515 0.503 7.929 1.00 95.06 73 LYS A N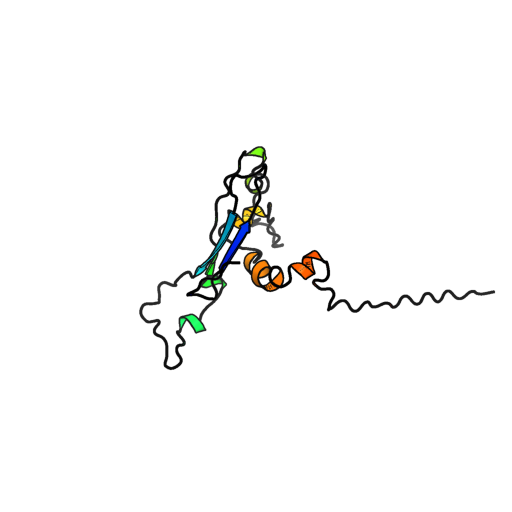 1
ATOM 623 C CA . LYS A 1 73 ? -16.799 0.138 8.552 1.00 95.06 73 LYS A CA 1
ATOM 624 C C . LYS A 1 73 ? -17.638 1.356 8.923 1.00 95.06 73 LYS A C 1
ATOM 626 O O . LYS A 1 73 ? -18.863 1.271 8.922 1.00 95.06 73 LYS A O 1
ATOM 631 N N . ASP A 1 74 ? -16.972 2.448 9.279 1.00 93.69 74 ASP A N 1
ATOM 632 C CA . ASP A 1 74 ? -17.589 3.709 9.665 1.00 93.69 74 ASP A CA 1
ATOM 633 C C . ASP A 1 74 ? -16.651 4.881 9.355 1.00 93.69 74 ASP A C 1
ATOM 635 O O . ASP A 1 74 ? -15.426 4.761 9.446 1.00 93.69 74 ASP A O 1
ATOM 639 N N . ASP A 1 75 ? -17.241 6.028 9.040 1.00 91.12 75 ASP A N 1
ATOM 640 C CA . ASP A 1 75 ? -16.529 7.253 8.684 1.00 91.12 75 ASP A CA 1
ATOM 641 C C . ASP A 1 75 ? -15.761 7.846 9.873 1.00 91.12 75 ASP A C 1
ATOM 643 O O . ASP A 1 75 ? -14.727 8.480 9.671 1.00 91.12 75 ASP A O 1
ATOM 647 N N . LEU A 1 76 ? -16.210 7.606 11.112 1.00 91.38 76 LEU A N 1
ATOM 648 C CA . LEU A 1 76 ? -15.502 8.056 12.318 1.00 91.38 76 LEU A CA 1
ATOM 649 C C . LEU A 1 76 ? -14.189 7.306 12.558 1.00 91.38 76 LEU A C 1
ATOM 651 O O . LEU A 1 76 ? -13.358 7.771 13.329 1.00 91.38 76 LEU A O 1
ATOM 655 N N . ASN A 1 77 ? -14.006 6.149 11.921 1.00 89.75 77 ASN A N 1
ATOM 656 C CA . ASN A 1 77 ? -12.785 5.348 12.003 1.00 89.75 77 ASN A CA 1
ATOM 657 C C . ASN A 1 77 ? -12.022 5.318 10.676 1.00 89.75 77 ASN A C 1
ATOM 659 O O . ASN A 1 77 ? -11.032 4.597 10.556 1.00 89.75 77 ASN A O 1
ATOM 663 N N . ASN A 1 78 ? -12.473 6.090 9.685 1.00 94.38 78 ASN A N 1
ATOM 664 C CA . ASN A 1 78 ? -11.823 6.195 8.394 1.00 94.38 78 ASN A CA 1
ATOM 665 C C . ASN A 1 78 ? -10.549 7.044 8.527 1.00 94.38 78 ASN A C 1
ATOM 667 O 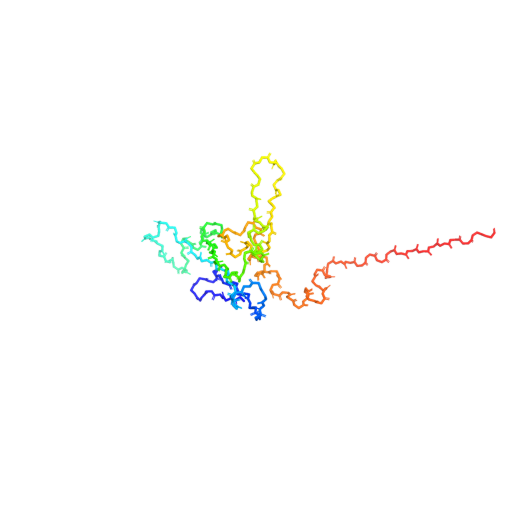O . ASN A 1 78 ? -10.580 8.274 8.466 1.00 94.38 78 ASN A O 1
ATOM 671 N N . LEU A 1 79 ? -9.416 6.372 8.733 1.00 94.00 79 LEU A N 1
ATOM 672 C CA . LEU A 1 79 ? -8.149 7.040 9.027 1.00 94.00 79 LEU A CA 1
ATOM 673 C C . LEU A 1 79 ? -7.600 7.833 7.838 1.00 94.00 79 LEU A C 1
ATOM 675 O O . LEU A 1 79 ? -6.891 8.810 8.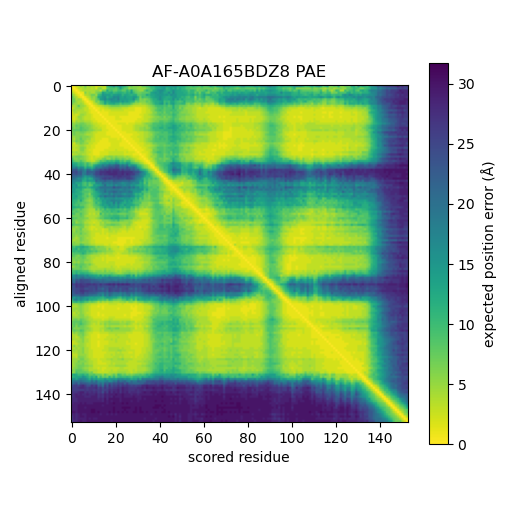058 1.00 94.00 79 LEU A O 1
ATOM 679 N N . THR A 1 80 ? -7.908 7.442 6.602 1.00 93.31 80 THR A N 1
ATOM 680 C CA . THR A 1 80 ? -7.470 8.181 5.407 1.00 93.31 80 THR A CA 1
ATOM 681 C C . THR A 1 80 ? -8.271 9.466 5.229 1.00 93.31 80 THR A C 1
ATOM 683 O O . THR A 1 80 ? -7.717 10.493 4.853 1.00 93.31 80 THR A O 1
ATOM 686 N N . LYS A 1 81 ? -9.552 9.466 5.613 1.00 92.50 81 LYS A N 1
ATOM 687 C CA . LYS A 1 81 ? -10.382 10.679 5.656 1.00 92.50 81 LYS A CA 1
ATOM 688 C C . LYS A 1 81 ? -10.026 11.611 6.817 1.00 92.50 81 LYS A C 1
ATOM 690 O O . LYS A 1 81 ? -10.042 12.826 6.645 1.00 92.50 81 LYS A O 1
ATOM 695 N N . LEU A 1 82 ? -9.737 11.064 7.999 1.00 92.62 82 LEU A N 1
ATOM 696 C CA . LEU A 1 82 ? -9.380 11.854 9.186 1.00 92.62 82 LEU A CA 1
ATOM 697 C C . LEU A 1 82 ? -7.968 12.439 9.103 1.00 92.62 82 LEU A C 1
ATOM 699 O O . LEU A 1 82 ? -7.717 13.540 9.595 1.00 92.62 82 LEU A O 1
ATOM 703 N N . HIS A 1 83 ? -7.049 11.701 8.485 1.00 91.94 83 HIS A N 1
ATOM 704 C CA . HIS A 1 83 ? -5.655 12.088 8.315 1.00 91.94 83 HIS A CA 1
ATOM 705 C C . HIS A 1 83 ? -5.252 11.921 6.846 1.00 91.94 83 HIS A C 1
ATOM 707 O O . HIS A 1 83 ? -4.480 11.010 6.517 1.00 91.94 83 HIS A O 1
ATOM 713 N N . PRO A 1 84 ? -5.785 12.780 5.958 1.00 90.50 84 PRO A N 1
ATOM 714 C CA . PRO A 1 84 ? -5.462 12.727 4.543 1.00 90.50 84 PRO A CA 1
ATOM 715 C C . PRO A 1 84 ? -3.997 13.088 4.315 1.00 90.50 84 PRO A C 1
ATOM 717 O O . PRO A 1 84 ? -3.377 13.796 5.115 1.00 90.50 84 PRO A O 1
ATOM 720 N N . GLN A 1 85 ? -3.457 12.594 3.207 1.00 85.19 85 GLN A N 1
ATOM 721 C CA . GLN A 1 85 ? -2.189 13.079 2.690 1.00 85.19 85 GLN A CA 1
ATOM 722 C C . GLN A 1 85 ? -2.399 14.496 2.149 1.00 85.19 85 GLN A C 1
ATOM 724 O O . GLN A 1 85 ? -3.322 14.725 1.366 1.00 85.19 85 GLN A O 1
ATOM 729 N N . VAL A 1 86 ? -1.567 15.437 2.588 1.00 83.44 86 VAL A N 1
ATOM 730 C CA . VAL A 1 86 ? -1.604 16.827 2.122 1.00 83.44 86 VAL A CA 1
ATOM 731 C C . VAL A 1 86 ? -0.295 17.119 1.405 1.00 83.44 86 VAL A C 1
ATOM 733 O O . VAL A 1 86 ? 0.782 16.941 1.979 1.00 83.44 86 VAL A O 1
ATOM 736 N N . MET A 1 87 ? -0.420 17.533 0.146 1.00 72.62 87 MET A N 1
ATOM 737 C CA . MET A 1 87 ? 0.656 18.153 -0.616 1.00 72.62 87 MET A CA 1
ATOM 738 C C . MET A 1 87 ? 0.563 19.649 -0.322 1.00 72.62 87 MET A C 1
ATOM 740 O O . MET A 1 87 ? -0.474 20.244 -0.618 1.00 72.62 87 MET A O 1
ATOM 744 N N . ASP A 1 88 ? 1.562 20.219 0.346 1.00 63.41 88 ASP A N 1
ATOM 745 C CA . ASP A 1 88 ? 1.660 21.674 0.475 1.00 63.41 88 ASP A CA 1
ATOM 746 C C . ASP A 1 88 ? 2.483 22.176 -0.709 1.00 63.41 88 ASP A C 1
ATOM 748 O O . ASP A 1 88 ? 3.635 21.775 -0.871 1.00 63.41 88 ASP A O 1
ATOM 752 N N . ASP A 1 89 ? 1.870 23.002 -1.554 1.00 58.19 89 ASP A N 1
ATOM 753 C CA . ASP A 1 89 ? 2.507 23.554 -2.756 1.00 58.19 89 ASP A CA 1
ATOM 754 C C . ASP A 1 89 ? 3.287 24.857 -2.457 1.00 58.19 89 ASP A C 1
ATOM 756 O O . ASP A 1 89 ? 3.978 25.366 -3.338 1.00 58.19 89 ASP A O 1
ATOM 760 N N . ASP A 1 90 ? 3.189 25.394 -1.230 1.00 60.50 90 ASP A N 1
ATOM 761 C CA . ASP A 1 90 ? 3.643 26.751 -0.869 1.00 60.50 90 ASP A CA 1
ATOM 762 C C . ASP A 1 90 ? 4.866 26.815 0.079 1.00 60.50 90 ASP A C 1
ATOM 764 O O . ASP A 1 90 ? 5.384 27.910 0.303 1.00 60.50 90 ASP A O 1
ATOM 768 N N . ASP A 1 91 ? 5.365 25.691 0.613 1.00 53.00 91 ASP A N 1
ATOM 769 C CA . ASP A 1 91 ? 6.573 25.665 1.458 1.00 53.00 91 ASP A CA 1
ATOM 770 C C . ASP A 1 91 ? 7.757 25.028 0.702 1.00 53.00 91 ASP A C 1
ATOM 772 O O . ASP A 1 91 ? 7.749 23.842 0.372 1.00 53.00 91 ASP A O 1
ATOM 776 N N . ASP A 1 92 ? 8.814 25.820 0.478 1.00 55.78 92 ASP A N 1
ATOM 777 C CA . ASP A 1 92 ? 10.106 25.417 -0.120 1.00 55.78 92 ASP A CA 1
ATOM 778 C C . ASP A 1 92 ? 10.830 24.288 0.661 1.00 55.78 92 ASP A C 1
ATOM 780 O O . ASP A 1 92 ? 11.838 23.745 0.199 1.00 55.78 92 ASP A O 1
ATOM 784 N N . ASP A 1 93 ? 10.308 23.892 1.825 1.00 53.91 93 ASP A N 1
ATOM 785 C CA . ASP A 1 93 ? 10.735 22.726 2.592 1.00 53.91 93 ASP A CA 1
ATOM 786 C C . ASP A 1 93 ? 9.784 21.549 2.313 1.00 53.91 93 ASP A C 1
ATOM 788 O O . ASP A 1 93 ? 8.772 21.382 2.989 1.00 53.91 93 ASP A O 1
ATOM 792 N N . MET A 1 94 ? 10.135 20.723 1.317 1.00 53.25 94 MET A N 1
ATOM 793 C CA . MET A 1 94 ? 9.429 19.524 0.816 1.00 53.25 94 MET A CA 1
ATOM 794 C C . MET A 1 94 ? 9.090 18.444 1.874 1.00 53.25 94 MET A C 1
ATOM 796 O O . MET A 1 94 ? 9.523 17.290 1.795 1.00 53.25 94 MET A O 1
ATOM 800 N N . LEU A 1 95 ? 8.290 18.773 2.879 1.00 55.44 95 LEU A N 1
ATOM 801 C CA . LEU A 1 95 ? 7.810 17.855 3.901 1.00 55.44 95 LEU A CA 1
ATOM 802 C C . LEU A 1 95 ? 6.336 17.563 3.643 1.00 55.44 95 LEU A C 1
ATOM 804 O O . LEU A 1 95 ? 5.449 18.042 4.346 1.00 55.44 95 LEU A O 1
ATOM 808 N N . PHE A 1 96 ? 6.077 16.718 2.641 1.00 62.22 96 PHE A N 1
ATOM 809 C CA . PHE A 1 96 ? 4.760 16.122 2.428 1.00 62.22 96 PHE A CA 1
ATOM 810 C C . PHE A 1 96 ? 4.224 15.580 3.755 1.00 62.22 96 P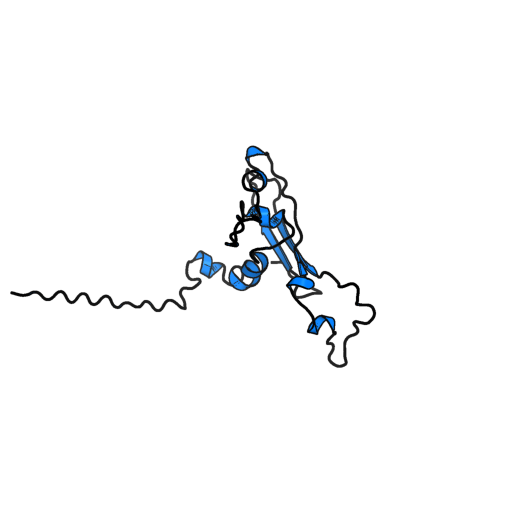HE A C 1
ATOM 812 O O . PHE A 1 96 ? 4.852 14.720 4.391 1.00 62.22 96 PHE A O 1
ATOM 819 N N . LYS A 1 97 ? 3.043 16.035 4.177 1.00 70.38 97 LYS A N 1
ATOM 820 C CA . LYS A 1 97 ? 2.403 15.485 5.368 1.00 70.38 97 LYS A CA 1
ATOM 821 C C . LYS A 1 97 ? 1.709 14.187 4.976 1.00 70.38 97 LYS A C 1
ATOM 823 O O . LYS A 1 97 ? 0.576 14.192 4.502 1.00 70.38 97 LYS A O 1
ATOM 828 N N . GLY A 1 98 ? 2.394 13.064 5.195 1.00 74.06 98 GLY A N 1
ATOM 829 C CA . GLY A 1 98 ? 1.953 11.732 4.749 1.00 74.06 98 GLY A CA 1
ATOM 830 C C . GLY A 1 98 ? 0.612 11.257 5.322 1.00 74.06 98 GLY A C 1
ATOM 831 O O . GLY A 1 98 ? -0.011 10.345 4.777 1.00 74.06 98 GLY A O 1
ATOM 832 N N . GLY A 1 99 ? 0.129 11.892 6.393 1.00 89.06 99 GLY A N 1
ATOM 833 C CA . GLY A 1 99 ? -1.142 11.547 7.020 1.00 89.06 99 GLY A CA 1
ATOM 834 C C . GLY A 1 99 ? -1.125 10.130 7.599 1.00 89.06 99 GLY A C 1
ATOM 835 O O . GLY A 1 99 ? -0.141 9.692 8.193 1.00 89.06 99 GLY A O 1
ATOM 836 N N . SER A 1 100 ? -2.237 9.414 7.450 1.00 93.31 100 SER A N 1
ATOM 837 C CA . SER A 1 100 ? -2.345 8.004 7.824 1.00 93.31 100 SER A CA 1
ATOM 838 C C . SER A 1 100 ? -1.522 7.105 6.899 1.00 93.31 100 SER A C 1
ATOM 840 O O . SER A 1 100 ? -1.572 7.253 5.681 1.00 93.31 100 SER A O 1
ATOM 842 N N . PHE A 1 101 ? -0.870 6.077 7.455 1.00 93.88 101 PHE A N 1
ATOM 843 C CA . PHE A 1 101 ? -0.208 5.035 6.657 1.00 93.88 101 PHE A CA 1
ATOM 844 C C . PHE A 1 101 ? -1.148 4.407 5.620 1.00 93.88 101 PHE A C 1
ATOM 846 O O . PHE A 1 101 ? -0.721 4.064 4.526 1.00 93.88 101 PHE A O 1
ATOM 853 N N . PHE A 1 102 ? -2.442 4.289 5.926 1.00 95.19 102 PHE A N 1
ATOM 854 C CA . PHE A 1 102 ? -3.413 3.675 5.021 1.00 95.19 102 PHE A CA 1
ATOM 855 C C . PHE A 1 102 ? -3.630 4.460 3.714 1.00 95.19 102 PHE A C 1
ATOM 857 O O . PHE A 1 102 ? -4.101 3.865 2.744 1.00 95.19 102 PHE A O 1
ATOM 864 N N . ASN A 1 103 ? -3.207 5.732 3.642 1.00 93.50 103 ASN A N 1
ATOM 865 C CA . ASN A 1 103 ? -3.166 6.496 2.389 1.00 93.50 103 ASN A CA 1
ATOM 866 C C . ASN A 1 103 ? -2.260 5.818 1.352 1.00 93.50 103 ASN A C 1
ATOM 868 O O . ASN A 1 103 ? -2.516 5.921 0.157 1.00 93.50 103 ASN A O 1
ATOM 872 N N . PHE A 1 104 ? -1.260 5.051 1.804 1.00 94.25 104 PHE A N 1
ATOM 873 C CA . PHE A 1 104 ? -0.415 4.225 0.947 1.00 94.25 104 PHE A CA 1
ATOM 874 C C . PHE A 1 104 ? -1.228 3.299 0.041 1.00 94.25 104 PHE A C 1
ATOM 876 O O . PHE A 1 104 ? -0.835 3.088 -1.100 1.00 94.25 104 PHE A O 1
ATOM 883 N N . PHE A 1 105 ? -2.351 2.750 0.515 1.00 95.25 105 PHE A N 1
ATOM 884 C CA . PHE A 1 105 ? -3.193 1.879 -0.305 1.00 95.25 105 PHE A CA 1
ATOM 885 C C . PHE A 1 105 ? -4.162 2.670 -1.176 1.00 95.25 105 PHE A C 1
ATOM 887 O O . PHE A 1 105 ? -4.361 2.286 -2.319 1.00 95.25 105 PHE A O 1
ATOM 894 N N . GLU A 1 106 ? -4.766 3.746 -0.669 1.00 93.19 106 GLU A N 1
ATOM 895 C CA . GLU A 1 106 ? -5.830 4.455 -1.394 1.00 93.19 106 GLU A CA 1
ATOM 896 C C . GLU A 1 106 ? -5.320 5.429 -2.461 1.00 93.19 106 GLU A C 1
ATOM 898 O O . GLU A 1 106 ? -6.043 5.694 -3.420 1.00 93.19 106 GLU A O 1
ATOM 903 N N . ASN A 1 107 ? -4.081 5.906 -2.340 1.00 90.12 107 ASN A N 1
ATOM 904 C CA . ASN A 1 107 ? -3.433 6.719 -3.364 1.00 90.12 107 ASN A CA 1
ATOM 905 C C . ASN A 1 107 ? -2.681 5.824 -4.352 1.00 90.12 107 ASN A C 1
ATOM 907 O O . ASN A 1 107 ? -2.198 4.748 -3.990 1.00 90.12 107 ASN A O 1
ATOM 911 N N . GLU A 1 108 ? -2.595 6.238 -5.617 1.00 89.19 108 GLU A N 1
ATOM 912 C CA . GLU A 1 108 ? -1.816 5.496 -6.614 1.00 89.19 108 GLU A CA 1
ATOM 913 C C . GLU A 1 108 ? -0.329 5.645 -6.305 1.00 89.19 108 GLU A C 1
ATOM 915 O O . GLU A 1 108 ? 0.340 4.638 -6.074 1.00 89.19 108 GLU A O 1
ATOM 920 N N . ASP A 1 109 ? 0.137 6.879 -6.142 1.00 87.00 109 ASP A N 1
ATOM 921 C CA . ASP A 1 109 ? 1.544 7.194 -5.919 1.00 87.00 109 ASP A CA 1
ATOM 922 C C . ASP A 1 109 ? 2.130 6.557 -4.650 1.00 87.00 109 ASP A C 1
ATOM 924 O O . ASP A 1 109 ? 1.470 6.365 -3.625 1.00 87.00 109 ASP A O 1
ATOM 928 N N . ASP A 1 110 ? 3.421 6.245 -4.727 1.00 87.50 110 ASP A N 1
ATOM 929 C CA . ASP A 1 110 ? 4.245 5.783 -3.612 1.00 87.50 110 ASP A CA 1
ATOM 930 C C . ASP A 1 110 ? 5.366 6.795 -3.351 1.00 87.50 110 ASP A C 1
ATOM 932 O O . ASP A 1 110 ? 6.544 6.526 -3.581 1.00 87.50 110 ASP A O 1
ATOM 936 N N . LEU A 1 111 ? 4.977 7.995 -2.912 1.00 83.56 111 LEU A N 1
ATOM 937 C CA . LEU A 1 111 ? 5.868 9.161 -2.805 1.00 83.56 111 LEU A CA 1
ATOM 938 C C . LEU A 1 111 ? 7.071 8.956 -1.882 1.00 83.56 111 LEU A C 1
ATOM 940 O O . LEU A 1 111 ? 8.103 9.588 -2.060 1.00 83.56 111 LEU A O 1
ATOM 944 N N . TYR A 1 112 ? 6.934 8.093 -0.877 1.00 85.38 112 TYR A N 1
ATOM 945 C CA . TYR A 1 112 ? 8.012 7.797 0.069 1.00 85.38 112 TYR A CA 1
ATOM 946 C C . TYR A 1 112 ? 8.741 6.494 -0.279 1.00 85.38 112 TYR A C 1
ATOM 948 O O . TYR A 1 112 ? 9.487 5.969 0.548 1.00 85.38 112 TYR A O 1
ATOM 956 N N . HIS A 1 113 ? 8.493 5.941 -1.473 1.00 88.62 113 HIS A N 1
ATOM 957 C CA . HIS A 1 113 ? 9.047 4.675 -1.953 1.00 88.62 113 HIS A CA 1
ATOM 958 C C . HIS A 1 113 ? 8.884 3.521 -0.947 1.00 88.62 113 HIS A C 1
ATOM 960 O O . HIS A 1 113 ? 9.740 2.634 -0.836 1.00 88.62 113 HIS A O 1
ATOM 966 N N . ILE A 1 114 ? 7.770 3.514 -0.207 1.00 91.00 114 ILE A N 1
ATOM 967 C CA . ILE A 1 114 ? 7.462 2.553 0.856 1.00 91.00 114 ILE A CA 1
ATOM 968 C C . ILE A 1 114 ? 7.493 1.133 0.299 1.00 91.00 114 ILE A C 1
ATOM 970 O O . ILE A 1 114 ? 8.015 0.226 0.947 1.00 91.00 114 ILE A O 1
ATOM 974 N N . GLY A 1 115 ? 6.987 0.921 -0.916 1.00 91.00 115 GLY A N 1
ATOM 975 C CA . GLY A 1 115 ? 6.977 -0.394 -1.543 1.00 91.00 115 GLY A CA 1
ATOM 976 C C . GLY A 1 115 ? 8.367 -0.974 -1.748 1.00 91.00 115 GLY A C 1
ATOM 977 O O . GLY A 1 115 ? 8.596 -2.157 -1.474 1.00 91.00 115 GLY A O 1
ATOM 978 N N . MET A 1 116 ? 9.304 -0.135 -2.189 1.00 89.69 116 MET A N 1
ATOM 979 C CA . MET A 1 116 ? 10.698 -0.518 -2.404 1.00 89.69 116 MET A CA 1
ATOM 980 C C . MET A 1 116 ? 11.438 -0.712 -1.082 1.00 89.69 116 MET A C 1
ATOM 982 O O . MET A 1 116 ? 12.152 -1.705 -0.933 1.00 89.69 116 MET A O 1
ATOM 986 N N . LEU A 1 117 ? 11.213 0.165 -0.098 1.00 91.81 117 LEU A N 1
ATOM 987 C CA . LEU A 1 117 ? 11.763 0.013 1.252 1.00 91.81 117 LEU A CA 1
ATOM 988 C C . LEU A 1 117 ? 11.312 -1.302 1.893 1.00 91.81 117 LEU A C 1
ATOM 990 O O . LEU A 1 117 ? 12.131 -2.061 2.414 1.00 91.81 117 LEU A O 1
ATOM 994 N N . ILE A 1 118 ? 10.019 -1.623 1.803 1.00 92.44 118 ILE A N 1
ATOM 995 C CA . ILE A 1 118 ? 9.495 -2.886 2.320 1.00 92.44 118 ILE A CA 1
ATOM 996 C C . ILE A 1 118 ? 10.122 -4.063 1.581 1.00 92.44 118 ILE A C 1
ATOM 998 O O . ILE A 1 118 ? 10.582 -5.004 2.219 1.00 92.44 118 ILE A O 1
ATOM 1002 N N . THR A 1 119 ? 10.162 -4.021 0.252 1.00 91.38 119 THR A N 1
ATOM 1003 C CA . THR A 1 119 ? 10.600 -5.163 -0.559 1.00 91.38 119 THR A CA 1
ATOM 1004 C C . THR A 1 119 ? 12.084 -5.471 -0.413 1.00 91.38 119 THR A C 1
ATOM 1006 O O . THR A 1 119 ? 12.449 -6.644 -0.327 1.00 91.38 119 THR A O 1
ATOM 1009 N N . ASN A 1 120 ? 12.926 -4.440 -0.370 1.00 90.12 120 ASN A N 1
ATOM 1010 C CA . ASN A 1 120 ? 14.377 -4.600 -0.441 1.00 90.12 120 ASN A CA 1
ATOM 1011 C C . ASN A 1 120 ? 15.066 -4.538 0.922 1.00 90.12 120 ASN A C 1
ATOM 1013 O O . ASN A 1 120 ? 16.161 -5.073 1.050 1.00 90.12 120 ASN A O 1
ATOM 1017 N N . ILE A 1 121 ? 14.449 -3.895 1.919 1.00 90.56 121 ILE A N 1
ATOM 1018 C CA . ILE A 1 121 ? 15.079 -3.661 3.225 1.00 90.56 121 ILE A CA 1
ATOM 1019 C C . ILE A 1 121 ? 14.306 -4.376 4.333 1.00 90.56 121 ILE A C 1
ATOM 1021 O O . ILE A 1 121 ? 14.852 -5.245 5.006 1.00 90.56 121 ILE A O 1
ATOM 1025 N N . ILE A 1 122 ? 13.023 -4.054 4.518 1.00 91.50 122 ILE A N 1
ATOM 1026 C CA . ILE A 1 122 ? 12.278 -4.511 5.705 1.00 91.50 122 ILE A CA 1
ATOM 1027 C C . ILE A 1 122 ? 11.922 -5.996 5.609 1.00 91.50 122 ILE A C 1
ATOM 1029 O O . ILE A 1 122 ? 12.099 -6.737 6.570 1.00 91.50 122 ILE A O 1
ATOM 1033 N N . PHE A 1 123 ? 11.393 -6.445 4.471 1.00 91.81 123 PHE A N 1
ATOM 1034 C CA . PHE A 1 123 ? 10.903 -7.812 4.312 1.00 91.81 123 PHE A CA 1
ATOM 1035 C C . PHE A 1 123 ? 12.024 -8.866 4.371 1.00 91.81 123 PHE A C 1
ATOM 1037 O O . PHE A 1 123 ? 11.816 -9.871 5.054 1.00 91.81 123 PHE A O 1
ATOM 1044 N N . PRO A 1 124 ? 13.201 -8.671 3.734 1.00 92.31 124 PRO A N 1
ATOM 1045 C CA . PRO A 1 124 ? 14.326 -9.601 3.871 1.00 92.31 124 PRO A CA 1
ATOM 1046 C C . PRO A 1 124 ? 14.854 -9.703 5.309 1.00 92.31 124 PRO A C 1
ATOM 1048 O O . PRO A 1 124 ? 15.195 -10.793 5.759 1.00 92.31 124 PRO A O 1
ATOM 1051 N N . GLU A 1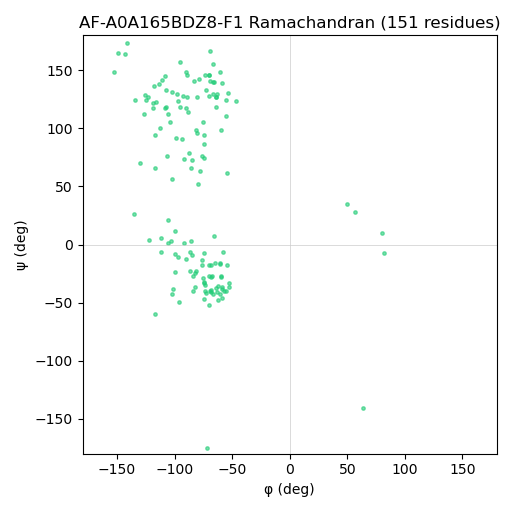 125 ? 14.843 -8.593 6.051 1.00 91.94 125 GLU A N 1
ATOM 1052 C CA . GLU A 1 125 ? 15.432 -8.477 7.392 1.00 91.94 125 GLU A CA 1
ATOM 1053 C C . GLU A 1 125 ? 14.377 -8.442 8.515 1.00 91.94 125 GLU A C 1
ATOM 1055 O O . GLU A 1 125 ? 14.639 -7.969 9.621 1.00 91.94 125 GLU A O 1
ATOM 1060 N N . VAL A 1 126 ? 13.156 -8.930 8.264 1.00 92.19 126 VAL A N 1
ATOM 1061 C CA . VAL A 1 126 ? 12.001 -8.702 9.158 1.00 92.19 126 VAL A CA 1
ATOM 1062 C C . VAL A 1 126 ? 12.219 -9.221 10.582 1.00 92.19 126 VAL A C 1
ATOM 1064 O O . VAL A 1 126 ? 11.795 -8.587 11.547 1.00 92.19 126 VAL A O 1
ATOM 1067 N N . ILE A 1 127 ? 12.914 -10.353 10.729 1.00 93.00 127 ILE A N 1
ATOM 1068 C CA . ILE A 1 127 ? 13.247 -10.928 12.038 1.00 93.00 127 ILE A CA 1
ATOM 1069 C C . ILE A 1 127 ? 14.250 -10.040 12.775 1.00 93.00 127 ILE A C 1
ATOM 1071 O O . ILE A 1 127 ? 14.100 -9.816 13.973 1.00 93.00 127 ILE A O 1
ATOM 1075 N N . ASN A 1 128 ? 15.219 -9.476 12.058 1.00 91.75 128 ASN A N 1
ATOM 1076 C CA . ASN A 1 128 ? 16.219 -8.591 12.637 1.00 91.75 128 ASN A CA 1
ATOM 1077 C C . ASN A 1 128 ? 15.582 -7.268 13.073 1.00 91.75 128 ASN A C 1
ATOM 1079 O O . ASN A 1 128 ? 15.871 -6.794 14.167 1.00 91.75 128 ASN A O 1
ATOM 1083 N N . TYR A 1 129 ? 14.652 -6.712 12.292 1.00 90.00 129 TYR A N 1
ATOM 1084 C CA . TYR A 1 129 ? 13.866 -5.551 12.724 1.00 90.00 129 TYR A CA 1
ATOM 1085 C C . TYR A 1 129 ? 12.995 -5.868 13.944 1.00 90.00 129 TYR A C 1
ATOM 1087 O O . TYR A 1 129 ? 12.923 -5.064 14.868 1.00 90.00 129 TYR A O 1
ATOM 1095 N N . PHE A 1 130 ? 12.371 -7.049 13.985 1.00 92.19 130 PHE A N 1
ATOM 1096 C CA . PHE A 1 130 ? 11.551 -7.477 15.120 1.00 92.19 130 PHE A CA 1
ATOM 1097 C C . PHE A 1 130 ? 12.361 -7.651 16.415 1.00 92.19 130 PHE A C 1
ATOM 1099 O O . PHE A 1 130 ? 11.876 -7.315 17.492 1.00 92.19 130 PHE A O 1
ATOM 1106 N N . LEU A 1 131 ? 13.591 -8.160 16.314 1.00 93.62 131 LEU A N 1
ATOM 1107 C CA . LEU A 1 131 ? 14.508 -8.339 17.443 1.00 93.62 131 LEU A CA 1
ATOM 1108 C C . LEU A 1 131 ? 15.344 -7.086 17.757 1.00 93.62 131 LEU A C 1
ATOM 1110 O O . LEU A 1 131 ? 16.207 -7.149 18.629 1.00 93.62 131 LEU A O 1
ATOM 1114 N N . SER A 1 132 ? 15.121 -5.972 17.049 1.00 87.25 132 SER A N 1
ATOM 1115 C CA . SER A 1 132 ? 15.935 -4.747 17.127 1.00 87.25 132 SER A CA 1
ATOM 1116 C C . SER A 1 132 ? 17.430 -4.955 16.825 1.00 87.25 132 SER A C 1
ATOM 1118 O O . SER A 1 132 ? 18.279 -4.217 17.310 1.00 87.25 132 SER A O 1
ATOM 1120 N N . GLN A 1 133 ? 17.758 -5.962 16.016 1.00 86.38 133 GLN A N 1
ATOM 1121 C CA . GLN A 1 133 ? 19.111 -6.278 15.536 1.00 86.38 133 GLN A CA 1
ATOM 1122 C C . GLN A 1 133 ? 19.381 -5.710 14.134 1.00 86.38 133 GLN A C 1
ATOM 1124 O O . GLN A 1 133 ? 20.513 -5.700 13.654 1.00 86.38 133 GLN A O 1
ATOM 1129 N N . ALA A 1 134 ? 18.347 -5.221 13.447 1.00 74.69 134 ALA A N 1
ATOM 1130 C CA . ALA A 1 134 ? 18.522 -4.522 12.182 1.00 74.69 134 ALA A CA 1
ATOM 1131 C C . ALA A 1 134 ? 19.313 -3.221 12.405 1.00 74.69 134 ALA A C 1
ATOM 1133 O O . ALA A 1 134 ? 18.960 -2.407 13.253 1.00 74.69 134 ALA A O 1
ATOM 1134 N N . GLY A 1 135 ? 20.397 -3.035 11.649 1.00 63.88 135 GLY A N 1
ATOM 1135 C CA . GLY A 1 135 ? 21.288 -1.876 11.780 1.00 63.88 135 GLY A CA 1
ATOM 1136 C C . GLY A 1 135 ? 22.337 -1.975 12.897 1.00 63.88 135 GLY A C 1
ATOM 1137 O O . GLY A 1 135 ? 23.241 -1.144 12.927 1.00 63.88 135 GLY A O 1
ATOM 1138 N N . SER A 1 136 ? 22.300 -3.003 13.759 1.00 55.25 136 SER A N 1
ATOM 1139 C CA . SER A 1 136 ? 23.282 -3.163 14.848 1.00 55.25 136 SER A CA 1
ATOM 1140 C C . SER A 1 136 ? 24.648 -3.673 14.376 1.00 55.25 136 SER A C 1
ATOM 1142 O O . SER A 1 136 ? 25.618 -3.595 15.117 1.00 55.25 136 SER A O 1
ATOM 1144 N N . HIS A 1 137 ? 24.764 -4.167 13.138 1.00 48.66 137 HIS A N 1
ATOM 1145 C CA . HIS A 1 137 ? 26.042 -4.648 12.598 1.00 48.66 137 HIS A CA 1
ATOM 1146 C C . HIS A 1 137 ? 27.027 -3.518 12.225 1.00 48.66 137 HIS A C 1
ATOM 1148 O O . HIS A 1 137 ? 28.176 -3.806 11.914 1.00 48.66 137 HIS A O 1
ATOM 1154 N N . ASN A 1 138 ? 26.602 -2.246 12.278 1.00 44.56 138 ASN A N 1
ATOM 1155 C CA . ASN A 1 138 ? 27.438 -1.079 11.954 1.00 44.56 138 ASN A CA 1
ATOM 1156 C C . ASN A 1 138 ? 27.571 -0.062 13.099 1.00 44.56 138 ASN A C 1
ATOM 1158 O O . ASN A 1 138 ? 28.186 0.985 12.904 1.00 44.56 138 ASN A O 1
ATOM 1162 N N . MET A 1 139 ? 27.014 -0.338 14.280 1.00 43.91 139 MET A N 1
ATOM 1163 C CA . MET A 1 139 ? 27.312 0.458 15.468 1.00 43.91 139 MET A CA 1
ATOM 1164 C C . MET A 1 139 ? 28.445 -0.250 16.191 1.00 43.91 139 MET A C 1
ATOM 1166 O O . MET A 1 139 ? 28.223 -1.168 16.974 1.00 43.91 139 MET A O 1
ATOM 1170 N N . VAL A 1 140 ? 29.675 0.126 15.843 1.00 45.44 140 VAL A N 1
ATOM 1171 C CA . VAL A 1 140 ? 30.816 -0.101 16.728 1.00 45.44 140 VAL A CA 1
ATOM 1172 C C . VAL A 1 140 ? 30.417 0.571 18.040 1.00 45.44 140 VAL A C 1
ATOM 1174 O O . VAL A 1 140 ? 30.206 1.782 18.059 1.00 45.44 140 VAL A O 1
ATOM 1177 N N . GLU A 1 141 ? 30.170 -0.219 19.082 1.00 44.19 141 GLU A N 1
ATOM 1178 C CA . GLU A 1 141 ? 30.064 0.294 20.443 1.00 44.19 141 GLU A CA 1
ATOM 1179 C C . GLU A 1 141 ? 31.411 0.955 20.743 1.00 44.19 141 GLU A C 1
ATOM 1181 O O . GLU A 1 141 ? 32.405 0.275 20.989 1.00 44.19 141 GLU A O 1
ATOM 1186 N N . ASP A 1 142 ? 31.462 2.277 20.604 1.00 44.78 142 ASP A N 1
ATOM 1187 C CA . ASP A 1 142 ? 32.570 3.103 21.070 1.00 44.78 142 ASP A CA 1
ATOM 1188 C C . ASP A 1 142 ? 32.438 3.175 22.599 1.00 44.78 142 ASP A C 1
ATOM 1190 O O . ASP A 1 142 ? 31.907 4.131 23.164 1.00 44.78 142 ASP A O 1
ATOM 1194 N N . ASP A 1 143 ? 32.787 2.069 23.260 1.00 46.97 143 ASP A N 1
ATOM 1195 C CA . ASP A 1 143 ? 32.825 1.933 24.716 1.00 46.97 143 ASP A CA 1
ATOM 1196 C C . ASP A 1 143 ? 34.104 2.594 25.257 1.00 46.97 143 ASP A C 1
ATOM 1198 O O . ASP A 1 143 ? 34.986 1.938 25.803 1.00 46.97 143 ASP A O 1
ATOM 1202 N N . ASP A 1 144 ? 34.208 3.912 25.068 1.00 49.91 144 ASP A N 1
ATOM 1203 C CA . ASP A 1 144 ? 35.244 4.772 25.653 1.00 49.91 144 ASP A CA 1
ATOM 1204 C C . ASP A 1 144 ? 34.662 5.548 26.854 1.00 49.91 144 ASP A C 1
ATOM 1206 O O . ASP A 1 144 ? 34.684 6.779 26.934 1.00 49.91 144 ASP A O 1
ATOM 1210 N N . HIS A 1 145 ? 34.127 4.817 27.836 1.00 42.97 145 HIS A N 1
ATOM 1211 C CA . HIS A 1 145 ? 33.878 5.352 29.179 1.00 42.97 145 HIS A CA 1
ATOM 1212 C C . HIS A 1 145 ? 35.089 5.092 30.098 1.00 42.97 145 HIS A C 1
ATOM 1214 O O . HIS A 1 145 ? 35.053 4.260 31.005 1.00 42.97 145 HIS A O 1
ATOM 1220 N N . GLU A 1 146 ? 36.180 5.839 29.885 1.00 45.19 146 GLU A N 1
ATOM 1221 C CA . GLU A 1 146 ? 37.272 5.981 30.862 1.00 45.19 146 GLU A CA 1
ATOM 1222 C C . GLU A 1 146 ? 36.846 6.899 32.031 1.00 45.19 146 GLU A C 1
ATOM 1224 O O . GLU A 1 146 ? 37.135 8.097 32.051 1.00 45.19 146 GLU A O 1
ATOM 1229 N N . ASP A 1 147 ? 36.205 6.338 33.059 1.00 44.69 147 ASP A N 1
ATOM 1230 C CA . ASP A 1 147 ? 36.032 7.011 34.357 1.00 44.69 147 ASP A CA 1
ATOM 1231 C C . ASP A 1 147 ? 37.348 6.979 35.168 1.00 44.69 147 ASP A C 1
ATOM 1233 O O . ASP A 1 147 ? 37.507 6.226 36.132 1.00 44.69 147 ASP A O 1
ATOM 1237 N N . ASN A 1 148 ? 38.315 7.826 34.799 1.00 46.12 148 ASN A N 1
ATOM 1238 C CA . ASN A 1 148 ? 39.482 8.145 35.633 1.00 46.12 148 ASN A CA 1
ATOM 1239 C C . ASN A 1 148 ? 39.155 9.313 36.580 1.00 46.12 148 ASN A C 1
ATOM 1241 O O . ASN A 1 148 ? 39.530 10.465 36.355 1.00 46.12 148 ASN A O 1
ATOM 1245 N N . ILE A 1 149 ? 38.448 9.016 37.673 1.00 52.16 149 ILE A N 1
ATOM 1246 C CA . ILE A 1 149 ? 38.290 9.956 38.789 1.00 52.16 149 ILE A CA 1
ATOM 1247 C C . ILE A 1 149 ? 39.551 9.859 39.657 1.00 52.16 149 ILE A C 1
ATOM 1249 O O . ILE A 1 149 ? 39.687 8.958 40.485 1.00 52.16 149 ILE A O 1
ATOM 1253 N N . TYR A 1 150 ? 40.492 10.785 39.461 1.00 49.84 150 TYR A N 1
ATOM 1254 C CA . TYR A 1 150 ? 41.618 10.970 40.374 1.00 49.84 150 TYR A CA 1
ATOM 1255 C C . TYR A 1 150 ? 41.099 11.413 41.749 1.00 49.84 150 TYR A C 1
ATOM 1257 O O . TYR A 1 150 ? 40.488 12.473 41.888 1.00 49.84 150 TYR A O 1
ATOM 1265 N N . LEU A 1 151 ? 41.351 10.592 42.769 1.00 46.62 151 LEU A N 1
ATOM 1266 C CA . LEU A 1 151 ? 41.291 10.996 44.169 1.00 46.62 151 LEU A CA 1
ATOM 1267 C C . LEU A 1 151 ? 42.551 11.822 44.461 1.00 46.62 151 LEU A C 1
ATOM 1269 O O . LEU A 1 151 ? 43.642 11.259 44.542 1.00 46.62 151 LEU A O 1
ATOM 1273 N N . GLU A 1 152 ? 42.414 13.141 44.586 1.00 48.34 152 GLU A N 1
ATOM 1274 C CA . GLU A 1 152 ? 43.422 13.951 45.278 1.00 48.34 152 GLU A CA 1
ATOM 1275 C C . GLU A 1 152 ? 43.192 13.836 46.794 1.00 48.34 152 GLU A C 1
ATOM 1277 O O . GLU A 1 152 ? 42.067 14.003 47.274 1.00 48.34 152 GLU A O 1
ATOM 1282 N N . GLU A 1 153 ? 44.266 13.480 47.508 1.00 45.12 153 GLU A N 1
ATOM 1283 C CA . GLU A 1 153 ? 44.391 13.452 48.976 1.00 45.12 153 GLU A CA 1
ATOM 1284 C C . GLU A 1 153 ? 44.428 14.857 49.595 1.00 45.12 153 GLU A C 1
ATOM 1286 O O . GLU A 1 153 ? 45.077 15.758 49.012 1.00 45.12 153 GLU A O 1
#

pLDDT: mean 79.2, std 16.79, range [42.97, 97.38]

Mean predicted aligned error: 11.59 Å

Sequence (153 aa):
IVRDSVKLWCFMLEFHFKENLYFFNKVLKKEYRYMPHPVEDDNQPDSNGITQSMLEFSWEHDVGPKAQKIDWKDDLNNLTKLHPQVMDDDDDDMLFKGGSFFNFFENEDDLYHIGMLITNIIFPEVINYFLSQAGSHNMVEDDDHEDNIYLEE

Organism: NCBI:txid1314785

Secondary structure (DSSP, 8-state):
-EE-SS-TT-EEEEEE--S-SSBS-SEEEEEEEE---TTTTS----TTS--HHHHS--HHHHEEEE-----BS-GGG-HHHHS--B--SS-SS---B---TTHHHHSS--TT-HHHHIIIIITTTHHHHHTT-TTGGG---------------

Solvent-accessible surface area (backbone atoms only — not comparable to full-atom values): 9629 Å² total; per-residue (Å²): 117,49,68,40,92,86,47,81,87,27,38,30,46,68,47,79,47,71,95,58,92,42,41,72,63,47,62,52,50,39,39,35,41,75,44,84,66,98,74,70,88,75,68,61,57,47,101,83,66,53,30,63,66,70,75,69,64,40,68,88,74,35,41,46,52,39,50,34,86,76,53,53,70,43,79,95,56,29,51,43,78,76,29,47,65,44,82,70,92,83,54,98,68,88,68,64,44,62,53,26,76,64,35,58,27,55,33,43,68,60,91,81,43,54,68,56,48,39,63,73,50,45,61,79,39,44,66,32,54,73,70,67,49,56,75,53,89,74,58,76,79,81,81,77,80,80,85,78,77,79,82,82,131

Nearest PDB structures (foldseek):
  5day-assembly1_B  TM=8.342E-01  e=9.959E-02  Arabidopsis thaliana